Protein AF-A0A7C5WIB7-F1 (afdb_monomer_lite)

Sequence (141 aa):
MFGLSGILGTIINLLTVVLGFGLIVFFHELGHFLAARWAGIRVLTFAVGFGPPIWSWRKGVGLRRGSSVKDYERLVREGRGEETSPTEYRLSALPFGGYVQMLGQDDLDPGAVSAAPDSFQNAPIWKRMVVISAGVVMNIL

Secondary structure (DSSP, 8-state):
---HHHHHHHHHHHHHHHHHHHHHHHHHHHHHHHHHHHHTPPEEEEEEEEEEEEEEEETTTEEEES-SHHHHHHHHHTT-STTS-SPEEEEEEEEEEEEEEETTB-SS-TT----STTSTTTS-HHHHHHHHHHHHHHHH-

Radius of gyration: 18.08 Å; chains: 1; bounding box: 43×32×58 Å

pLDDT: mean 92.39, std 6.71, range [53.69, 97.88]

Structure (mmCIF, N/CA/C/O backbone):
data_AF-A0A7C5WIB7-F1
#
_entry.id   AF-A0A7C5WIB7-F1
#
loop_
_atom_site.group_PDB
_atom_site.id
_atom_site.type_symbol
_atom_site.label_atom_id
_atom_site.label_alt_id
_atom_site.label_comp_id
_atom_site.label_asym_id
_atom_site.label_entity_id
_atom_site.label_seq_id
_atom_site.pdbx_PDB_ins_code
_atom_site.Cartn_x
_atom_site.Cartn_y
_atom_site.Cartn_z
_atom_site.occupancy
_atom_site.B_iso_or_equiv
_atom_site.auth_seq_id
_atom_site.auth_comp_id
_atom_site.auth_asym_id
_atom_site.auth_atom_id
_atom_site.pdbx_PDB_model_num
ATOM 1 N N . MET A 1 1 ? 25.474 -2.582 -35.577 1.00 53.69 1 MET A N 1
ATOM 2 C CA . MET A 1 1 ? 26.076 -1.340 -35.044 1.00 53.69 1 MET A CA 1
ATOM 3 C C . MET A 1 1 ? 25.013 -0.660 -34.188 1.00 53.69 1 MET A C 1
ATOM 5 O O . MET A 1 1 ? 24.024 -0.201 -34.742 1.00 53.69 1 MET A O 1
ATOM 9 N N . PHE A 1 2 ? 25.122 -0.707 -32.856 1.00 68.81 2 PHE A N 1
ATOM 10 C CA . PHE A 1 2 ? 24.148 -0.056 -31.968 1.00 68.81 2 PHE A CA 1
ATOM 11 C C . PHE A 1 2 ? 24.350 1.464 -32.037 1.00 68.81 2 PHE A C 1
ATOM 13 O O . PHE A 1 2 ? 25.265 1.997 -31.419 1.00 68.81 2 PHE A O 1
ATOM 20 N N . GLY A 1 3 ? 23.549 2.152 -32.853 1.00 87.44 3 GLY A N 1
ATOM 21 C CA . GLY A 1 3 ? 23.532 3.615 -32.899 1.00 87.44 3 GLY A CA 1
ATOM 22 C C . GLY A 1 3 ? 22.842 4.213 -31.670 1.00 87.44 3 GLY A C 1
ATOM 23 O O . GLY A 1 3 ? 22.049 3.540 -31.008 1.00 87.44 3 GLY A O 1
ATOM 24 N N . LEU A 1 4 ? 23.097 5.497 -31.395 1.00 85.00 4 LEU A N 1
ATOM 25 C CA . LEU A 1 4 ? 22.479 6.239 -30.284 1.00 85.00 4 LEU A CA 1
ATOM 26 C C . LEU A 1 4 ? 20.938 6.172 -30.327 1.00 85.00 4 LEU A C 1
ATOM 28 O O . LEU A 1 4 ? 20.286 6.043 -29.295 1.00 85.00 4 LEU A O 1
ATOM 32 N N . SER A 1 5 ? 20.363 6.178 -31.534 1.00 89.25 5 SER A N 1
ATOM 33 C CA . SER A 1 5 ? 18.926 6.004 -31.777 1.00 89.25 5 SER A CA 1
ATOM 34 C C . SER A 1 5 ? 18.406 4.623 -31.365 1.00 89.25 5 SER A C 1
ATOM 36 O O . SER A 1 5 ? 17.318 4.525 -30.805 1.00 89.25 5 SER A O 1
ATOM 38 N N . GLY A 1 6 ? 19.186 3.560 -31.582 1.00 90.81 6 GLY A N 1
ATOM 39 C CA . GLY A 1 6 ? 18.836 2.202 -31.158 1.00 90.81 6 GLY A CA 1
ATOM 40 C C . GLY A 1 6 ? 18.872 2.034 -29.638 1.00 90.81 6 GLY A C 1
ATOM 41 O O . GLY A 1 6 ? 17.983 1.407 -29.061 1.00 90.81 6 GLY A O 1
ATOM 42 N N . ILE A 1 7 ? 19.861 2.644 -28.975 1.00 92.25 7 ILE A N 1
ATOM 43 C CA . ILE A 1 7 ? 19.952 2.668 -27.506 1.00 92.25 7 ILE A CA 1
ATOM 44 C C . ILE A 1 7 ? 18.765 3.435 -26.917 1.00 92.25 7 ILE A C 1
ATOM 46 O O . ILE A 1 7 ? 18.084 2.919 -26.033 1.00 92.25 7 ILE A O 1
ATOM 50 N N . LEU A 1 8 ? 18.466 4.626 -27.446 1.00 93.44 8 LEU A N 1
ATOM 51 C CA . LEU A 1 8 ? 17.331 5.430 -26.995 1.00 93.44 8 LEU A CA 1
ATOM 52 C C . LEU A 1 8 ? 15.997 4.693 -27.181 1.00 93.44 8 LEU A C 1
ATOM 54 O O . LEU A 1 8 ? 15.194 4.652 -26.254 1.00 93.44 8 LEU A O 1
ATOM 58 N N . GLY A 1 9 ? 15.787 4.054 -28.336 1.00 94.25 9 GLY A N 1
ATOM 59 C CA . GLY A 1 9 ? 14.592 3.244 -28.587 1.00 94.25 9 GLY A CA 1
ATOM 60 C C . GLY A 1 9 ? 14.449 2.081 -27.601 1.00 94.25 9 GLY A C 1
ATOM 61 O O . GLY A 1 9 ? 13.360 1.826 -27.096 1.00 94.25 9 GLY A O 1
ATOM 62 N N . THR A 1 10 ? 15.558 1.423 -27.253 1.00 93.88 10 THR A N 1
ATOM 63 C CA . THR A 1 10 ? 15.562 0.331 -26.266 1.00 93.88 10 THR A CA 1
ATOM 64 C C . THR A 1 10 ? 15.206 0.839 -24.868 1.00 93.88 10 THR A C 1
ATOM 66 O O . THR A 1 10 ? 14.386 0.228 -24.190 1.00 93.88 10 THR A O 1
ATOM 69 N N . ILE A 1 11 ? 15.770 1.978 -24.450 1.00 94.81 11 ILE A N 1
ATOM 70 C CA . ILE A 1 11 ? 15.457 2.605 -23.157 1.00 94.81 11 ILE A CA 1
ATOM 71 C C . ILE A 1 11 ? 13.979 2.989 -23.090 1.00 94.81 11 ILE A C 1
ATOM 73 O O . ILE A 1 11 ? 13.322 2.678 -22.101 1.00 94.81 11 ILE A O 1
ATOM 77 N N . ILE A 1 12 ? 13.440 3.619 -24.137 1.00 94.94 12 ILE A N 1
ATOM 78 C CA . ILE A 1 12 ? 12.020 3.988 -24.189 1.00 94.94 12 ILE A CA 1
ATOM 79 C C . ILE A 1 12 ? 11.144 2.739 -24.084 1.00 94.94 12 ILE A C 1
ATOM 81 O O . ILE A 1 12 ? 10.251 2.713 -23.247 1.00 94.94 12 ILE A O 1
ATOM 85 N N . ASN A 1 13 ? 11.440 1.679 -24.842 1.00 94.81 13 ASN A N 1
ATOM 86 C CA . ASN A 1 13 ? 10.682 0.429 -24.767 1.00 94.81 13 ASN A CA 1
ATOM 87 C C . ASN A 1 13 ? 10.716 -0.182 -23.359 1.00 94.81 13 ASN A C 1
ATOM 89 O O . ASN A 1 13 ? 9.678 -0.596 -22.849 1.00 94.81 13 ASN A O 1
ATOM 93 N N . LEU A 1 14 ? 11.883 -0.201 -22.706 1.00 94.38 14 LEU A N 1
ATOM 94 C CA . LEU A 1 14 ? 12.008 -0.676 -21.326 1.00 94.38 14 LEU A CA 1
ATOM 95 C C . LEU A 1 14 ? 11.170 0.169 -20.361 1.00 94.38 14 LEU A C 1
ATOM 97 O O . LEU A 1 14 ? 10.445 -0.386 -19.539 1.00 94.38 14 LEU A O 1
ATOM 101 N N . LEU A 1 15 ? 11.220 1.498 -20.481 1.00 93.19 15 LEU A N 1
ATOM 102 C CA . LEU A 1 15 ? 10.408 2.401 -19.664 1.00 93.19 15 LEU A CA 1
ATOM 103 C C . LEU A 1 15 ? 8.910 2.188 -19.902 1.00 93.19 15 LEU A C 1
ATOM 105 O O . LEU A 1 15 ? 8.147 2.148 -18.941 1.00 93.19 15 LEU A O 1
ATOM 109 N N . THR A 1 16 ? 8.487 2.001 -21.153 1.00 93.94 16 THR A N 1
ATOM 110 C CA . THR A 1 16 ? 7.095 1.704 -21.505 1.00 93.94 16 THR A CA 1
ATOM 111 C C . THR A 1 16 ? 6.635 0.379 -20.905 1.00 93.94 16 THR A C 1
ATOM 113 O O . THR A 1 16 ? 5.538 0.322 -20.356 1.00 93.94 16 THR A O 1
ATOM 116 N N . VAL A 1 17 ? 7.462 -0.670 -20.949 1.00 93.88 17 VAL A N 1
ATOM 117 C CA . VAL A 1 17 ? 7.146 -1.966 -20.324 1.00 93.88 17 VAL A CA 1
ATOM 118 C C . VAL A 1 17 ? 7.017 -1.823 -18.808 1.00 93.88 17 VAL A C 1
ATOM 120 O O . VAL A 1 17 ? 6.040 -2.301 -18.236 1.00 93.88 17 VAL A O 1
ATOM 123 N N . VAL A 1 18 ? 7.956 -1.129 -18.157 1.00 93.19 18 VAL A N 1
ATOM 124 C CA . VAL A 1 18 ? 7.913 -0.888 -16.705 1.00 93.19 18 VAL A CA 1
ATOM 125 C C . VAL A 1 18 ? 6.674 -0.084 -16.318 1.00 93.19 18 VAL A C 1
ATOM 127 O O . VAL A 1 18 ? 6.004 -0.435 -15.351 1.00 93.19 18 VAL A O 1
ATOM 130 N N . LEU A 1 19 ? 6.339 0.960 -17.078 1.00 92.25 19 LEU A N 1
ATOM 131 C CA . LEU A 1 19 ? 5.156 1.781 -16.835 1.00 92.25 19 LEU A CA 1
ATOM 132 C C . LEU A 1 19 ? 3.861 0.985 -17.050 1.00 92.25 19 LEU A C 1
ATOM 134 O O . LEU A 1 19 ? 2.963 1.053 -16.217 1.00 92.25 19 LEU A O 1
ATOM 138 N N . GLY A 1 20 ? 3.774 0.215 -18.138 1.00 93.88 20 GLY A N 1
ATOM 139 C CA . GLY A 1 20 ? 2.607 -0.608 -18.455 1.00 93.88 20 GLY A CA 1
ATOM 140 C C . GLY A 1 20 ? 2.363 -1.691 -17.406 1.00 93.88 20 GLY A C 1
ATOM 141 O O . GLY A 1 20 ? 1.260 -1.800 -16.877 1.00 93.88 20 GLY A O 1
ATOM 142 N N . PHE A 1 21 ? 3.405 -2.441 -17.037 1.00 93.56 21 PHE A N 1
ATOM 143 C CA . PHE A 1 21 ? 3.313 -3.439 -15.972 1.00 93.56 21 PHE A CA 1
ATOM 144 C C . PHE A 1 21 ? 3.016 -2.797 -14.611 1.00 93.56 21 PHE A C 1
ATOM 146 O O . PHE A 1 21 ? 2.164 -3.286 -13.875 1.00 93.56 21 PHE A O 1
ATOM 153 N N . GLY A 1 22 ? 3.660 -1.669 -14.295 1.00 92.88 22 GLY A N 1
ATOM 154 C CA . GLY A 1 22 ? 3.402 -0.914 -13.070 1.00 92.88 22 GLY A CA 1
ATOM 155 C C . GLY A 1 22 ? 1.948 -0.455 -12.956 1.00 92.88 22 GLY A C 1
ATOM 156 O O . GLY A 1 22 ? 1.365 -0.549 -11.880 1.00 92.88 22 GLY A O 1
ATOM 157 N N . LEU A 1 23 ? 1.331 -0.030 -14.064 1.00 93.44 23 LEU A N 1
ATOM 158 C CA . LEU A 1 23 ? -0.078 0.359 -14.090 1.00 93.44 23 LEU A CA 1
ATOM 159 C C . LEU A 1 23 ? -1.012 -0.842 -13.874 1.00 93.44 23 LEU A C 1
ATOM 161 O O . LEU A 1 23 ? -1.962 -0.736 -13.103 1.00 93.44 23 LEU A O 1
ATOM 165 N N . ILE A 1 24 ? -0.720 -1.988 -14.498 1.00 94.94 24 ILE A N 1
ATOM 166 C CA . ILE A 1 24 ? -1.485 -3.231 -14.297 1.00 94.94 24 ILE A CA 1
ATOM 167 C C . ILE A 1 24 ? -1.427 -3.665 -12.829 1.00 94.94 24 ILE A C 1
ATOM 169 O O . ILE A 1 24 ? -2.458 -3.961 -12.230 1.00 94.94 24 ILE A O 1
ATOM 173 N N . VAL A 1 25 ? -0.238 -3.676 -12.220 1.00 95.06 25 VAL A N 1
ATOM 174 C CA . VAL A 1 25 ? -0.107 -4.034 -10.800 1.00 95.06 25 VAL A CA 1
ATOM 175 C C . VAL A 1 25 ? -0.780 -2.991 -9.909 1.00 95.06 25 VAL A C 1
ATOM 177 O O . VAL A 1 25 ? -1.450 -3.357 -8.954 1.00 95.06 25 VAL A O 1
ATOM 180 N N . PHE A 1 26 ? -0.692 -1.700 -10.233 1.00 95.25 26 PHE A N 1
ATOM 181 C CA . PHE A 1 26 ? -1.402 -0.666 -9.480 1.00 95.25 26 PHE A CA 1
ATOM 182 C C . PHE A 1 26 ? -2.913 -0.935 -9.412 1.00 95.25 26 PHE A C 1
ATOM 184 O O . PHE A 1 26 ? -3.493 -0.872 -8.327 1.00 95.25 26 PHE A O 1
ATOM 191 N N . PHE A 1 27 ? -3.547 -1.262 -10.542 1.00 96.19 27 PHE A N 1
ATOM 192 C CA . PHE A 1 27 ? -4.972 -1.600 -10.556 1.00 96.19 27 PHE A CA 1
ATOM 193 C C . PHE A 1 27 ? -5.265 -2.923 -9.836 1.00 96.19 27 PHE A C 1
ATOM 195 O O . PHE A 1 27 ? -6.253 -3.000 -9.106 1.00 96.19 27 PHE A O 1
ATOM 202 N N . HIS A 1 28 ? -4.377 -3.912 -9.933 1.00 96.88 28 HIS A N 1
ATOM 203 C CA . HIS A 1 28 ? -4.465 -5.151 -9.157 1.00 96.88 28 HIS A CA 1
ATOM 204 C C . HIS A 1 28 ? -4.537 -4.879 -7.646 1.00 96.88 28 HIS A C 1
ATOM 206 O O . HIS A 1 28 ? -5.485 -5.278 -6.966 1.00 96.88 28 HIS A O 1
ATOM 212 N N . GLU A 1 29 ? -3.569 -4.124 -7.124 1.00 97.00 29 GLU A N 1
ATOM 213 C CA . GLU A 1 29 ? -3.511 -3.763 -5.707 1.00 97.00 29 GLU A CA 1
ATOM 214 C C . GLU A 1 29 ? -4.705 -2.892 -5.307 1.00 97.00 29 GLU A C 1
ATOM 216 O O . GLU A 1 29 ? -5.285 -3.060 -4.231 1.00 97.00 29 GLU A O 1
ATOM 221 N N . LEU A 1 30 ? -5.137 -1.984 -6.188 1.00 97.00 30 LEU A N 1
ATOM 222 C CA . LEU A 1 30 ? -6.332 -1.176 -5.960 1.00 97.00 30 LEU A CA 1
ATOM 223 C C . LEU A 1 30 ? -7.584 -2.053 -5.801 1.00 97.00 30 LEU A C 1
ATOM 225 O O . LEU A 1 30 ? -8.413 -1.770 -4.936 1.00 97.00 30 LEU A O 1
ATOM 229 N N . GLY A 1 31 ? -7.706 -3.138 -6.569 1.00 97.62 31 GLY A N 1
ATOM 230 C CA . GLY A 1 31 ? -8.785 -4.116 -6.428 1.00 97.62 31 GLY A CA 1
ATOM 231 C C . GLY A 1 31 ? -8.837 -4.725 -5.028 1.00 97.62 31 GLY A C 1
ATOM 232 O O . GLY A 1 31 ? -9.871 -4.648 -4.356 1.00 97.62 31 GLY A O 1
ATOM 233 N N . HIS A 1 32 ? -7.711 -5.257 -4.545 1.00 97.38 32 HIS A N 1
ATOM 234 C CA . HIS A 1 32 ? -7.601 -5.782 -3.181 1.00 97.38 32 HIS A CA 1
ATOM 235 C C . HIS A 1 32 ? -7.931 -4.727 -2.123 1.00 97.38 32 HIS A C 1
ATOM 237 O O . HIS A 1 32 ? -8.695 -4.991 -1.192 1.00 97.38 32 HIS A O 1
ATOM 243 N N . PHE A 1 33 ? -7.393 -3.517 -2.284 1.00 97.75 33 PHE A N 1
ATOM 244 C CA . PHE A 1 33 ? -7.601 -2.407 -1.362 1.00 97.75 33 PHE A CA 1
ATOM 245 C C . PHE A 1 33 ? -9.075 -2.027 -1.224 1.00 97.75 33 PHE A C 1
ATOM 247 O O . PHE A 1 33 ? -9.602 -1.949 -0.109 1.00 97.75 33 PHE A O 1
ATOM 254 N N . LEU A 1 34 ? -9.748 -1.801 -2.353 1.00 97.88 34 LEU A N 1
ATOM 255 C CA . LEU A 1 34 ? -11.151 -1.404 -2.380 1.00 97.88 34 LEU A CA 1
ATOM 256 C C . LEU A 1 34 ? -12.046 -2.512 -1.820 1.00 97.88 34 LEU A C 1
ATOM 258 O O . LEU A 1 34 ? -12.925 -2.232 -1.003 1.00 97.88 34 LEU A O 1
ATOM 262 N N . ALA A 1 35 ? -11.785 -3.768 -2.188 1.00 97.81 35 ALA A N 1
ATOM 263 C CA . ALA A 1 35 ? -12.529 -4.905 -1.664 1.00 97.81 35 ALA A CA 1
ATOM 264 C C . ALA A 1 35 ? -12.334 -5.074 -0.150 1.00 97.81 35 ALA A C 1
ATOM 266 O O . ALA A 1 35 ? -13.310 -5.301 0.565 1.00 97.81 35 ALA A O 1
ATOM 267 N N . ALA A 1 36 ? -11.111 -4.918 0.368 1.00 97.50 36 ALA A N 1
ATOM 268 C CA . ALA A 1 36 ? -10.833 -5.004 1.804 1.00 97.50 36 ALA A CA 1
ATOM 269 C C . ALA A 1 36 ? -11.558 -3.891 2.578 1.00 97.50 36 ALA A C 1
ATOM 271 O O . ALA A 1 36 ? -12.234 -4.149 3.579 1.00 97.50 36 ALA A O 1
ATOM 272 N N . ARG A 1 37 ? -11.501 -2.660 2.055 1.00 96.38 37 ARG A N 1
ATOM 273 C CA . ARG A 1 37 ? -12.215 -1.491 2.590 1.00 96.38 37 ARG A CA 1
ATOM 274 C C . ARG A 1 37 ? -13.727 -1.692 2.618 1.00 96.38 37 ARG A C 1
ATOM 276 O O . ARG A 1 37 ? -14.356 -1.303 3.600 1.00 96.38 37 ARG A O 1
ATOM 283 N N . TRP A 1 38 ? -14.292 -2.300 1.578 1.00 97.75 38 TRP A N 1
ATOM 284 C CA . TRP A 1 38 ? -15.707 -2.665 1.511 1.00 97.75 38 TRP A CA 1
ATOM 285 C C . TRP A 1 38 ? -16.068 -3.806 2.473 1.00 97.75 38 TRP A C 1
ATOM 287 O O . TRP A 1 38 ? -17.119 -3.778 3.114 1.00 97.75 38 TRP A O 1
ATOM 297 N N . ALA A 1 39 ? -15.182 -4.789 2.630 1.00 97.00 39 ALA A N 1
ATOM 298 C CA . ALA A 1 39 ? -15.385 -5.923 3.524 1.00 97.00 39 ALA A CA 1
ATOM 299 C C . ALA A 1 39 ? -15.364 -5.536 5.014 1.00 97.00 39 ALA A C 1
ATOM 301 O O . ALA A 1 39 ? -15.858 -6.317 5.835 1.00 97.00 39 ALA A O 1
ATOM 302 N N . GLY A 1 40 ? -14.855 -4.343 5.345 1.00 95.75 40 GLY A N 1
ATOM 303 C CA . GLY A 1 40 ? -14.632 -3.873 6.713 1.00 95.75 40 GLY A CA 1
ATOM 304 C C . GLY A 1 40 ? -13.295 -4.336 7.293 1.00 95.75 40 GLY A C 1
ATOM 305 O O . GLY A 1 40 ? -13.125 -4.325 8.506 1.00 95.75 40 GLY A O 1
ATOM 306 N N . ILE A 1 41 ? -12.362 -4.762 6.440 1.00 96.62 41 ILE A N 1
ATOM 307 C CA . ILE A 1 41 ? -11.040 -5.240 6.841 1.00 96.62 41 ILE A CA 1
ATOM 308 C C . ILE A 1 41 ? -10.099 -4.042 6.931 1.00 96.62 41 ILE A C 1
ATOM 310 O O . ILE A 1 41 ? -10.036 -3.200 6.028 1.00 96.62 41 ILE A O 1
ATOM 314 N N . ARG A 1 42 ? -9.350 -3.955 8.030 1.00 95.31 42 ARG A N 1
ATOM 315 C CA . ARG A 1 42 ? -8.401 -2.867 8.246 1.00 95.31 42 ARG A CA 1
ATOM 316 C C . ARG A 1 42 ? -7.195 -3.028 7.328 1.00 95.31 42 ARG A C 1
ATOM 318 O O . ARG A 1 42 ? -6.446 -3.994 7.434 1.00 95.31 42 ARG A O 1
ATOM 325 N N . VAL A 1 43 ? -6.970 -2.030 6.480 1.00 96.19 43 VAL A N 1
ATOM 326 C CA . VAL A 1 43 ? -5.761 -1.926 5.656 1.00 96.19 43 VAL A CA 1
ATOM 327 C C . VAL A 1 43 ? -4.736 -1.050 6.369 1.00 96.19 43 VAL A C 1
ATOM 329 O O . VAL A 1 43 ? -5.031 0.103 6.697 1.00 96.19 43 VAL A O 1
ATOM 332 N N . LEU A 1 44 ? -3.536 -1.585 6.583 1.00 94.94 44 LEU A N 1
ATOM 333 C CA . LEU A 1 44 ? -2.415 -0.905 7.233 1.00 94.94 44 LEU A CA 1
ATOM 334 C C . LEU A 1 44 ? -1.592 -0.092 6.231 1.00 94.94 44 LEU A C 1
ATOM 336 O O . LEU A 1 44 ? -1.230 1.055 6.512 1.00 94.94 44 LEU A O 1
ATOM 340 N N . THR A 1 45 ? -1.364 -0.651 5.042 1.00 95.75 45 THR A N 1
ATOM 341 C CA . THR A 1 45 ? -0.548 -0.027 3.997 1.00 95.75 45 THR A CA 1
ATOM 342 C C . THR A 1 45 ? -1.130 -0.303 2.618 1.00 95.75 45 THR A C 1
ATOM 344 O O . THR A 1 45 ? -1.484 -1.434 2.303 1.00 95.75 45 THR A O 1
ATOM 347 N N . PHE A 1 46 ? -1.202 0.740 1.799 1.00 97.25 46 PHE A N 1
ATOM 348 C CA . PHE A 1 46 ? -1.399 0.665 0.358 1.00 97.25 46 PHE A CA 1
ATOM 349 C C . PHE A 1 46 ? -0.142 1.231 -0.303 1.00 97.25 46 PHE A C 1
ATOM 351 O O . PHE A 1 46 ? 0.105 2.439 -0.224 1.00 97.25 46 PHE A O 1
ATOM 358 N N . ALA A 1 47 ? 0.686 0.368 -0.884 1.00 96.88 47 ALA A N 1
ATOM 359 C CA . ALA A 1 47 ? 1.971 0.753 -1.446 1.00 96.88 47 ALA A CA 1
ATOM 360 C C . ALA A 1 47 ? 1.967 0.655 -2.971 1.00 96.88 47 ALA A C 1
ATOM 362 O O . ALA A 1 47 ? 1.638 -0.385 -3.535 1.00 96.88 47 ALA A O 1
ATOM 363 N N . VAL A 1 48 ? 2.414 1.727 -3.622 1.00 96.31 48 VAL A N 1
ATOM 364 C CA . VAL A 1 48 ? 2.798 1.724 -5.033 1.00 96.31 48 VAL A CA 1
ATOM 365 C C . VAL A 1 48 ? 4.313 1.579 -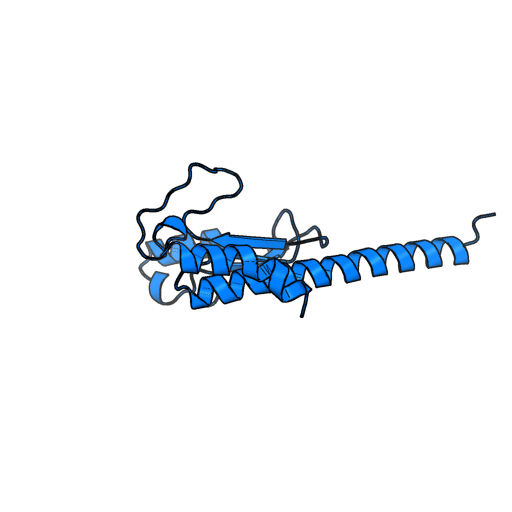5.100 1.00 96.31 48 VAL A C 1
ATOM 367 O O . VAL A 1 48 ? 5.058 2.387 -4.539 1.00 96.31 48 VAL A O 1
ATOM 370 N N . GLY A 1 49 ? 4.765 0.530 -5.770 1.00 94.50 49 GLY A N 1
ATOM 371 C CA . GLY A 1 49 ? 6.154 0.104 -5.819 1.00 94.50 49 GLY A CA 1
ATOM 372 C C . GLY A 1 49 ? 6.598 -0.747 -4.624 1.00 94.50 49 GLY A C 1
ATOM 373 O O . GLY A 1 49 ? 5.905 -0.872 -3.613 1.00 94.50 49 GLY A O 1
ATOM 374 N N . PHE A 1 50 ? 7.821 -1.271 -4.711 1.00 91.81 50 PHE A N 1
ATOM 375 C CA . PHE A 1 50 ? 8.461 -2.100 -3.685 1.00 91.81 50 PHE A CA 1
ATOM 376 C C . PHE A 1 50 ? 9.665 -1.430 -3.013 1.00 91.81 50 PHE A C 1
ATOM 378 O O . PHE A 1 50 ? 10.233 -0.447 -3.498 1.00 91.81 50 PHE A O 1
ATOM 385 N N . GLY A 1 51 ? 10.083 -2.014 -1.889 1.00 91.75 51 GLY A N 1
ATOM 386 C CA . GLY A 1 51 ? 11.270 -1.602 -1.149 1.00 91.75 51 GLY A CA 1
ATOM 387 C C . GLY A 1 51 ? 11.009 -0.455 -0.166 1.00 91.75 51 GLY A C 1
ATOM 388 O O . GLY A 1 51 ? 9.884 -0.289 0.317 1.00 91.75 51 GLY A O 1
ATOM 389 N N . PRO A 1 52 ? 12.049 0.319 0.193 1.00 93.75 52 PRO A N 1
ATOM 390 C CA . PRO A 1 52 ? 11.918 1.363 1.196 1.00 93.75 52 PRO A CA 1
ATOM 391 C C . PRO A 1 52 ? 10.977 2.484 0.717 1.00 93.75 52 PRO A C 1
ATOM 393 O O . PRO A 1 52 ? 11.025 2.868 -0.458 1.00 93.75 52 PRO A O 1
ATOM 396 N N . PRO A 1 53 ? 10.141 3.042 1.612 1.00 95.19 53 PRO A N 1
ATOM 397 C CA . PRO A 1 53 ? 9.296 4.183 1.288 1.00 95.19 53 PRO A CA 1
ATOM 398 C C . PRO A 1 53 ? 10.137 5.408 0.940 1.00 95.19 53 PRO A C 1
ATOM 400 O O . PRO A 1 53 ? 11.008 5.806 1.714 1.00 95.19 53 PRO A O 1
ATOM 403 N N . ILE A 1 54 ? 9.819 6.056 -0.177 1.00 96.94 54 ILE A N 1
ATOM 404 C CA . ILE A 1 54 ? 10.325 7.395 -0.495 1.00 96.94 54 ILE A CA 1
ATOM 405 C C . ILE A 1 54 ? 9.411 8.432 0.150 1.00 96.94 54 ILE A C 1
ATOM 407 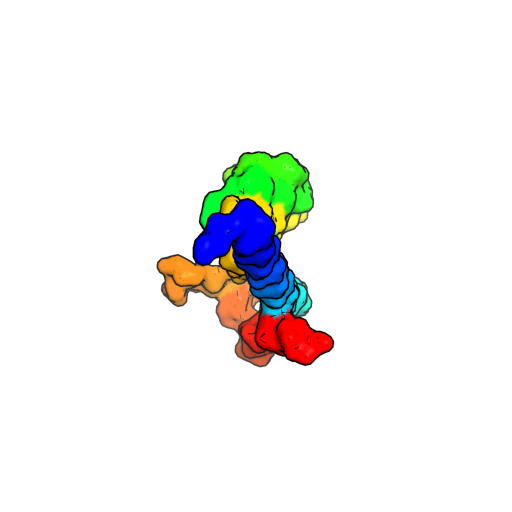O O . ILE A 1 54 ? 9.873 9.304 0.892 1.00 96.94 54 ILE A O 1
ATOM 411 N N . TRP A 1 55 ? 8.109 8.301 -0.095 1.00 97.31 55 TRP A N 1
ATOM 412 C CA . TRP A 1 55 ? 7.079 9.165 0.462 1.00 97.31 55 TRP A CA 1
ATOM 413 C C . TRP A 1 55 ? 5.917 8.343 0.991 1.00 97.31 55 TRP A C 1
ATOM 415 O O . TRP A 1 55 ? 5.592 7.278 0.467 1.00 97.31 55 TRP A O 1
ATOM 425 N N . SER A 1 56 ? 5.271 8.862 2.024 1.00 97.38 56 SER A N 1
ATOM 426 C CA . SER A 1 56 ? 4.017 8.329 2.526 1.00 97.38 56 SER A CA 1
ATOM 427 C C . SER A 1 56 ? 3.060 9.450 2.879 1.00 97.38 56 SER A C 1
ATOM 429 O O . SER A 1 56 ? 3.463 10.539 3.286 1.00 97.38 56 SER A O 1
ATOM 431 N N . TRP A 1 57 ? 1.776 9.180 2.726 1.00 97.44 57 TRP A N 1
ATOM 432 C CA . TRP A 1 57 ? 0.710 10.041 3.187 1.00 97.44 57 TRP A CA 1
ATOM 433 C C . TRP A 1 57 ? -0.251 9.239 4.052 1.00 97.44 57 TRP A C 1
ATOM 435 O O . TRP A 1 57 ? -0.646 8.120 3.719 1.00 97.44 57 TRP A O 1
ATOM 445 N N . ARG A 1 58 ? -0.651 9.830 5.174 1.00 97.44 58 ARG A N 1
ATOM 446 C CA . ARG A 1 58 ? -1.638 9.255 6.084 1.00 97.44 58 ARG A CA 1
ATOM 447 C C . ARG A 1 58 ? -2.552 10.361 6.580 1.00 97.44 58 ARG A C 1
ATOM 449 O O . ARG A 1 58 ? -2.086 11.368 7.118 1.00 97.44 58 ARG A O 1
ATOM 456 N N . LYS A 1 59 ? -3.864 10.173 6.429 1.00 95.38 59 LYS A N 1
ATOM 457 C CA . LYS A 1 59 ? -4.860 11.110 6.966 1.00 95.38 59 LYS A CA 1
ATOM 458 C C . LYS A 1 59 ? -4.676 11.227 8.486 1.00 95.38 59 LYS A C 1
ATOM 460 O O . LYS A 1 59 ? -4.718 10.208 9.166 1.00 95.38 59 LYS A O 1
ATOM 465 N N . GLY A 1 60 ? -4.454 12.445 8.982 1.00 92.75 60 GLY A N 1
ATOM 466 C CA . GLY A 1 60 ? -4.126 12.751 10.386 1.00 92.75 60 GLY A CA 1
ATOM 467 C C . GLY A 1 60 ? -2.642 13.070 10.631 1.00 92.75 60 GLY A C 1
ATOM 468 O O . GLY A 1 60 ? -2.333 13.896 11.481 1.00 92.75 60 GLY A O 1
ATOM 469 N N . VAL A 1 61 ? -1.723 12.512 9.831 1.00 94.56 61 VAL A N 1
ATOM 470 C CA . VAL A 1 61 ? -0.269 12.783 9.923 1.00 94.56 61 VAL A CA 1
ATOM 471 C C . VAL A 1 61 ? 0.213 13.750 8.835 1.00 94.56 61 VAL A C 1
ATOM 473 O O . VAL A 1 61 ? 1.107 14.565 9.081 1.00 94.56 61 VAL A O 1
ATOM 476 N N . GLY A 1 62 ? -0.366 13.654 7.633 1.00 95.31 62 GLY A N 1
ATOM 477 C CA . GLY A 1 62 ? 0.059 14.389 6.442 1.00 95.31 62 GLY A CA 1
ATOM 478 C C . GLY A 1 62 ? 1.093 13.634 5.602 1.00 95.31 62 GLY A C 1
ATOM 479 O O . GLY A 1 62 ? 1.195 12.409 5.679 1.00 95.31 62 GLY A O 1
ATOM 480 N N . LEU A 1 63 ? 1.827 14.375 4.766 1.00 96.88 63 LEU A N 1
ATOM 481 C CA . LEU A 1 63 ? 2.899 13.847 3.917 1.00 96.88 63 LEU A CA 1
ATOM 482 C C . LEU A 1 63 ? 4.196 13.697 4.726 1.00 96.88 63 LEU A C 1
ATOM 484 O O . LEU A 1 63 ? 4.601 14.619 5.436 1.00 96.88 63 LEU A O 1
ATOM 488 N N . ARG A 1 64 ? 4.873 12.558 4.587 1.00 96.56 64 ARG A N 1
ATOM 489 C CA . ARG A 1 64 ? 6.171 12.265 5.202 1.00 96.56 64 ARG A CA 1
ATOM 490 C C . ARG A 1 64 ? 7.145 11.739 4.159 1.00 96.56 64 ARG A C 1
ATOM 492 O O . ARG A 1 64 ? 6.766 11.053 3.212 1.00 96.56 64 ARG A O 1
ATOM 499 N N . ARG A 1 65 ? 8.426 12.057 4.346 1.00 96.56 65 ARG A N 1
ATOM 500 C CA . ARG A 1 65 ? 9.520 11.384 3.643 1.00 96.56 65 ARG A CA 1
ATOM 501 C C . ARG A 1 65 ? 9.838 10.101 4.402 1.00 96.56 65 ARG A C 1
ATOM 503 O O . ARG A 1 65 ? 10.096 10.156 5.600 1.00 96.56 65 ARG A O 1
ATOM 510 N N . GLY A 1 66 ? 9.799 8.964 3.720 1.00 95.50 66 GLY A N 1
ATOM 511 C CA . GLY A 1 66 ? 9.845 7.655 4.362 1.00 95.50 66 GLY A CA 1
ATOM 512 C C . GLY A 1 66 ? 8.484 7.198 4.892 1.00 95.50 66 GLY A C 1
ATOM 513 O O . GLY A 1 66 ? 7.440 7.580 4.367 1.00 95.50 66 GLY A O 1
ATOM 514 N N . SER A 1 67 ? 8.510 6.338 5.909 1.00 95.12 67 SER A N 1
ATOM 515 C CA . SER A 1 67 ? 7.321 5.753 6.542 1.00 95.12 67 SER A CA 1
ATOM 516 C C . SER A 1 67 ? 6.726 6.680 7.607 1.00 95.12 67 SER A C 1
ATOM 518 O O . SER A 1 67 ? 7.446 7.160 8.478 1.00 95.12 67 SER A O 1
ATOM 520 N N . SER A 1 68 ? 5.407 6.844 7.584 1.00 95.31 68 SER A N 1
ATOM 521 C CA . SER A 1 68 ? 4.579 7.490 8.609 1.00 95.31 68 SER A CA 1
ATOM 522 C C . SER A 1 68 ? 4.208 6.559 9.772 1.00 95.31 68 SER A C 1
ATOM 524 O O . SER A 1 68 ? 3.521 6.984 10.699 1.00 95.31 68 SER A O 1
ATOM 526 N N . VAL A 1 69 ? 4.625 5.285 9.749 1.00 93.69 69 VAL A N 1
ATOM 527 C CA . VAL A 1 69 ? 4.242 4.285 10.768 1.00 93.69 69 VAL A CA 1
ATOM 528 C C . VAL A 1 69 ? 4.657 4.715 12.176 1.00 93.69 69 VAL A C 1
ATOM 530 O O . VAL A 1 69 ? 3.842 4.649 13.089 1.00 93.69 69 VAL A O 1
ATOM 533 N N . LYS A 1 70 ? 5.875 5.244 12.352 1.00 94.25 70 LYS A N 1
ATOM 534 C CA . LYS A 1 70 ? 6.345 5.721 13.666 1.00 94.25 70 LYS A CA 1
ATOM 535 C C . LYS A 1 70 ? 5.515 6.896 14.192 1.00 94.25 70 LYS A C 1
ATOM 537 O O . LYS A 1 70 ? 5.225 6.958 15.384 1.00 94.25 70 LYS A O 1
ATOM 542 N N . ASP A 1 71 ? 5.117 7.809 13.305 1.00 93.94 71 ASP A N 1
ATOM 543 C CA . ASP A 1 71 ? 4.249 8.936 13.661 1.00 93.94 71 ASP A CA 1
ATOM 544 C C . ASP A 1 71 ? 2.861 8.436 14.082 1.00 93.94 71 ASP A C 1
ATOM 546 O O . ASP A 1 71 ? 2.307 8.894 15.079 1.00 93.94 71 ASP A O 1
ATOM 550 N N . TYR A 1 72 ? 2.317 7.455 13.354 1.00 94.31 72 TYR A N 1
ATOM 551 C CA . TYR A 1 72 ? 1.040 6.824 13.679 1.00 94.31 72 TYR A CA 1
ATOM 552 C C . TYR A 1 72 ? 1.077 6.105 15.031 1.00 94.31 72 TYR A C 1
ATOM 554 O O . TYR A 1 72 ? 0.215 6.346 15.870 1.00 94.31 72 TYR A O 1
ATOM 562 N N . GLU A 1 73 ? 2.090 5.276 15.281 1.00 93.56 73 GLU A N 1
ATOM 563 C CA . GLU A 1 73 ? 2.264 4.580 16.561 1.00 93.56 73 GLU A CA 1
ATOM 564 C C . GLU A 1 73 ? 2.364 5.558 17.733 1.00 93.56 73 GLU A C 1
ATOM 566 O O . GLU A 1 73 ? 1.783 5.319 18.793 1.00 93.56 73 GLU A O 1
ATOM 571 N N . ARG A 1 74 ? 3.060 6.684 17.541 1.00 94.25 74 ARG A N 1
ATOM 572 C CA . ARG A 1 74 ? 3.123 7.755 18.536 1.00 94.25 74 ARG A CA 1
ATOM 573 C C . ARG A 1 74 ? 1.740 8.352 18.805 1.00 94.25 74 ARG A C 1
ATOM 575 O O . ARG A 1 74 ? 1.354 8.445 19.965 1.00 94.25 74 ARG A O 1
ATOM 582 N N . LEU A 1 75 ? 0.984 8.705 17.765 1.00 93.25 75 LEU 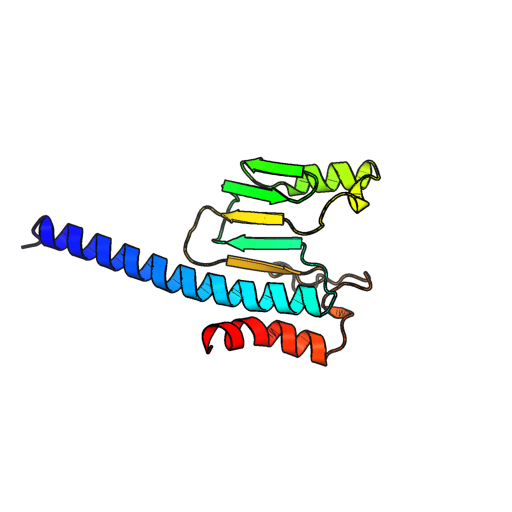A N 1
ATOM 583 C CA . LEU A 1 75 ? -0.363 9.270 17.920 1.00 93.25 75 LEU A CA 1
ATOM 584 C C . LEU A 1 75 ? -1.329 8.291 18.594 1.00 93.25 75 LEU A C 1
ATOM 586 O O . LEU A 1 75 ? -2.124 8.702 19.434 1.00 93.25 75 LEU A O 1
ATOM 590 N N . VAL A 1 76 ? -1.241 6.997 18.277 1.00 92.19 76 VAL A N 1
ATOM 591 C CA . VAL A 1 76 ? -2.032 5.952 18.943 1.00 92.19 76 VAL A CA 1
ATOM 592 C C . VAL A 1 76 ? -1.689 5.875 20.433 1.00 92.19 76 VAL A C 1
ATOM 594 O O . VAL A 1 76 ? -2.600 5.847 21.256 1.00 92.19 76 VAL A O 1
ATOM 597 N N . ARG A 1 77 ? -0.399 5.907 20.800 1.00 93.12 77 ARG A N 1
ATOM 598 C CA . ARG A 1 77 ? 0.045 5.931 22.210 1.00 93.12 77 ARG A CA 1
ATOM 599 C C . ARG A 1 77 ? -0.412 7.184 22.957 1.00 93.12 77 ARG A C 1
ATOM 601 O O . ARG A 1 77 ? -0.659 7.119 24.153 1.00 93.12 77 ARG A O 1
ATOM 608 N N . GLU A 1 78 ? -0.537 8.303 22.253 1.00 94.44 78 GLU A N 1
ATOM 609 C CA . GLU A 1 78 ? -1.042 9.574 22.783 1.00 94.44 78 GLU A CA 1
ATOM 610 C C . GLU A 1 78 ? -2.583 9.645 22.815 1.00 94.44 78 GLU A C 1
ATOM 612 O O . GLU A 1 78 ? -3.139 10.688 23.148 1.00 94.44 78 GLU A O 1
ATOM 617 N N . GLY A 1 79 ? -3.293 8.564 22.463 1.00 91.31 79 GLY A N 1
ATOM 618 C CA . GLY A 1 79 ? -4.761 8.517 22.462 1.00 91.31 79 GLY A CA 1
ATOM 619 C C . GLY A 1 79 ? -5.422 9.216 21.268 1.00 91.31 79 GLY A C 1
ATOM 62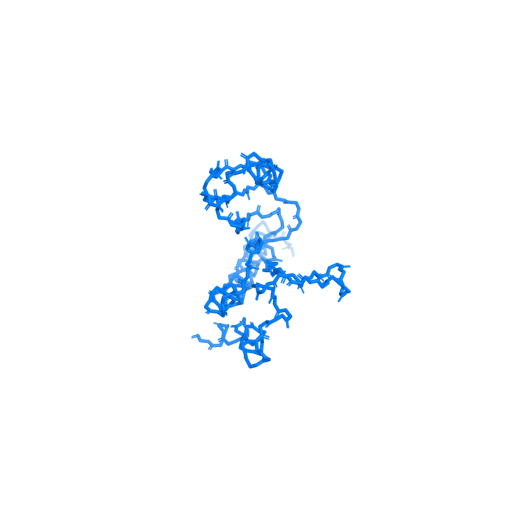0 O O . GLY A 1 79 ? -6.640 9.328 21.214 1.00 91.31 79 GLY A O 1
ATOM 621 N N . ARG A 1 80 ? -4.642 9.650 20.274 1.00 88.50 80 ARG A N 1
ATOM 622 C CA . ARG A 1 80 ? -5.103 10.341 19.053 1.00 88.50 80 ARG A CA 1
ATOM 623 C C . ARG A 1 80 ? -5.230 9.408 17.845 1.00 88.50 80 ARG A C 1
ATOM 625 O O . ARG A 1 80 ? -5.264 9.844 16.692 1.00 88.50 80 ARG A O 1
ATOM 632 N N . GLY A 1 81 ? -5.273 8.104 18.109 1.00 85.56 81 GLY A N 1
ATOM 633 C CA . GLY A 1 81 ? -5.381 7.070 17.084 1.00 85.56 81 GLY A CA 1
ATOM 634 C C . GLY A 1 81 ? -6.690 7.142 16.298 1.00 85.56 81 GLY A C 1
ATOM 635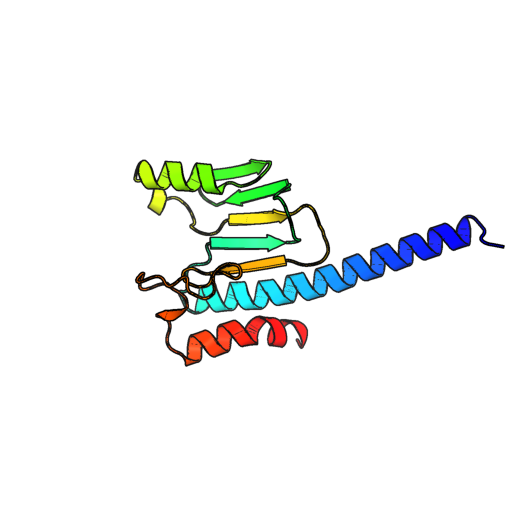 O O . GLY A 1 81 ? -6.669 6.917 15.095 1.00 85.56 81 GLY A O 1
ATOM 636 N N . GLU A 1 82 ? -7.800 7.507 16.945 1.00 87.06 82 GLU A N 1
ATOM 637 C CA . GLU A 1 82 ? -9.123 7.57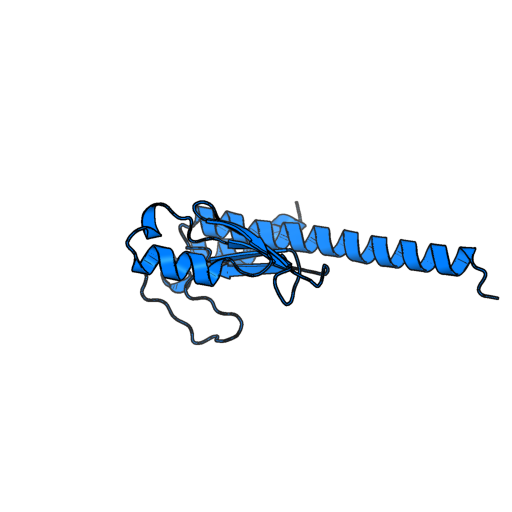9 16.302 1.00 87.06 82 GLU A CA 1
ATOM 638 C C . GLU A 1 82 ? -9.236 8.712 15.270 1.00 87.06 82 GLU A C 1
ATOM 640 O O . GLU A 1 82 ? -9.919 8.568 14.258 1.00 87.06 82 GLU A O 1
ATOM 645 N N . GLU A 1 83 ? -8.510 9.817 15.472 1.00 89.50 83 GLU A N 1
ATOM 646 C CA . GLU A 1 83 ? -8.451 10.942 14.524 1.00 89.50 83 GLU A CA 1
ATOM 647 C C . GLU A 1 83 ? -7.622 10.612 13.269 1.00 89.50 83 GLU A C 1
ATOM 649 O O . GLU A 1 83 ? -7.649 11.345 12.274 1.00 89.50 83 GLU A O 1
ATOM 654 N N . THR A 1 84 ? -6.861 9.513 13.308 1.00 93.12 84 THR A N 1
ATOM 655 C CA . THR A 1 84 ? -5.860 9.167 12.300 1.00 93.12 84 THR A CA 1
ATOM 656 C C . THR A 1 84 ? -6.265 7.905 11.545 1.00 93.12 84 THR A C 1
ATOM 658 O O . THR A 1 84 ? -6.614 6.881 12.123 1.00 93.12 84 THR A O 1
ATOM 661 N N . SER A 1 85 ? -6.177 7.939 10.215 1.00 94.19 85 SER A N 1
ATOM 662 C CA . SER A 1 85 ? -6.445 6.750 9.400 1.00 94.19 85 SER A CA 1
ATOM 663 C C . SER A 1 85 ? -5.413 5.649 9.684 1.00 94.19 85 SER A C 1
ATOM 665 O O . SER A 1 85 ? -4.214 5.948 9.687 1.00 94.19 85 SER A O 1
ATOM 667 N N . PRO A 1 86 ? -5.830 4.373 9.822 1.00 93.50 86 PRO A N 1
ATOM 668 C CA . PRO A 1 86 ? -4.917 3.242 9.988 1.00 93.50 86 PRO A CA 1
ATOM 669 C C . PRO A 1 86 ? -4.166 2.886 8.699 1.00 93.50 86 PRO A C 1
ATOM 671 O O . PRO A 1 86 ? -3.128 2.232 8.772 1.00 93.50 86 PRO A O 1
ATOM 674 N N . THR A 1 87 ? -4.614 3.381 7.543 1.00 96.81 87 THR A N 1
ATOM 675 C CA . THR A 1 87 ? -3.955 3.169 6.249 1.00 96.81 87 THR A CA 1
ATOM 676 C C . THR A 1 87 ? -2.884 4.222 5.977 1.00 96.81 87 THR A C 1
ATOM 678 O O . THR A 1 87 ? -3.180 5.420 5.951 1.00 96.81 87 THR A O 1
ATOM 681 N N . GLU A 1 88 ? -1.661 3.766 5.716 1.00 97.12 88 GLU A N 1
ATOM 682 C CA . GLU A 1 88 ? -0.604 4.535 5.061 1.00 97.12 88 GLU A CA 1
ATOM 683 C C . GLU A 1 88 ? -0.651 4.322 3.548 1.00 97.12 88 GLU A C 1
ATOM 685 O O . GLU A 1 88 ? -0.568 3.192 3.075 1.00 97.12 88 GLU A O 1
ATOM 690 N N . TYR A 1 89 ? -0.719 5.414 2.793 1.00 97.56 89 TYR A N 1
ATOM 691 C CA . TYR A 1 89 ? -0.532 5.410 1.346 1.00 97.56 89 TYR A CA 1
ATOM 692 C C . TYR A 1 89 ? 0.940 5.685 1.063 1.00 97.56 89 TYR A C 1
ATOM 694 O O . TYR A 1 89 ? 1.451 6.738 1.440 1.00 97.56 89 TYR A O 1
ATOM 702 N N . ARG A 1 90 ? 1.642 4.740 0.446 1.00 96.00 90 ARG A N 1
ATOM 703 C CA . ARG A 1 90 ? 3.101 4.760 0.310 1.00 96.00 90 ARG A CA 1
ATOM 704 C C . ARG A 1 90 ? 3.518 4.734 -1.156 1.00 96.00 90 ARG A C 1
ATOM 706 O O . ARG A 1 90 ? 2.978 3.962 -1.938 1.00 96.00 90 ARG A O 1
ATOM 713 N N . LEU A 1 91 ? 4.534 5.523 -1.490 1.00 96.50 91 LEU A N 1
ATOM 714 C CA . LEU A 1 91 ? 5.297 5.403 -2.728 1.00 96.50 91 LEU A CA 1
ATOM 715 C C . LEU A 1 91 ? 6.700 4.887 -2.395 1.00 96.50 91 LEU A C 1
ATOM 717 O O . LEU A 1 91 ? 7.443 5.528 -1.642 1.00 96.50 91 LEU A O 1
ATOM 721 N N . SER A 1 92 ? 7.048 3.724 -2.934 1.00 95.25 92 SER A N 1
ATOM 722 C CA . SER A 1 92 ? 8.302 3.022 -2.649 1.00 95.25 92 SER A CA 1
ATOM 723 C C . SER A 1 92 ? 9.338 3.221 -3.760 1.00 95.25 92 SER A C 1
ATOM 725 O O . SER A 1 92 ? 9.024 3.701 -4.847 1.00 95.25 92 SER A O 1
ATOM 727 N N . ALA A 1 93 ? 10.595 2.873 -3.478 1.00 93.56 93 ALA A N 1
ATOM 728 C CA . ALA A 1 93 ? 11.715 3.162 -4.372 1.00 93.56 93 ALA A CA 1
ATOM 729 C C . ALA A 1 93 ? 11.701 2.411 -5.711 1.00 93.56 93 ALA A C 1
ATOM 731 O O . ALA A 1 93 ? 12.148 2.958 -6.718 1.00 93.56 93 ALA A O 1
ATOM 732 N N . LEU A 1 94 ? 11.214 1.170 -5.733 1.00 91.81 94 LEU A N 1
ATOM 733 C CA . LEU A 1 94 ? 11.174 0.357 -6.944 1.00 91.81 94 LEU A CA 1
ATOM 734 C C . LEU A 1 94 ? 9.798 0.486 -7.608 1.00 91.81 94 LEU A C 1
ATOM 736 O O . LEU A 1 94 ? 8.815 0.089 -6.991 1.00 91.81 94 LEU A O 1
ATOM 740 N N . PRO A 1 95 ? 9.691 0.987 -8.850 1.00 84.62 95 PRO A N 1
ATOM 741 C CA . PRO A 1 95 ? 8.398 1.305 -9.466 1.00 84.62 95 PRO A CA 1
ATOM 742 C C . PRO A 1 95 ? 7.627 0.080 -9.981 1.00 84.62 95 PRO A C 1
ATOM 744 O O . PRO A 1 95 ? 6.465 0.192 -10.357 1.00 84.62 95 PRO A O 1
ATOM 747 N N . PHE A 1 96 ? 8.260 -1.090 -10.030 1.00 84.06 96 PHE A N 1
ATOM 748 C CA . PHE A 1 96 ? 7.689 -2.314 -10.589 1.00 84.06 96 PHE A CA 1
ATOM 749 C C . PHE A 1 96 ? 6.926 -3.108 -9.524 1.00 84.06 96 PHE A C 1
ATOM 751 O O . PHE A 1 96 ? 7.400 -4.137 -9.053 1.00 84.06 96 PHE A O 1
ATOM 758 N N . GLY A 1 97 ? 5.742 -2.612 -9.154 1.00 88.50 97 GLY A N 1
ATOM 759 C CA . GLY A 1 97 ? 4.727 -3.371 -8.422 1.00 88.50 97 GLY A CA 1
ATOM 760 C C . GLY A 1 97 ? 4.054 -2.596 -7.293 1.00 88.50 97 GLY A C 1
ATOM 761 O O . GLY A 1 97 ? 3.786 -1.406 -7.444 1.00 88.50 97 GLY A O 1
ATOM 762 N N . GLY A 1 98 ? 3.760 -3.262 -6.180 1.00 93.12 98 GLY A N 1
ATOM 763 C CA . GLY A 1 98 ? 3.019 -2.708 -5.048 1.00 93.12 98 GLY A CA 1
ATOM 764 C C . GLY A 1 98 ? 2.535 -3.811 -4.112 1.00 93.12 98 GLY A C 1
ATOM 765 O O . GLY A 1 98 ? 2.774 -4.986 -4.376 1.00 93.12 98 GLY A O 1
ATOM 766 N N . TYR A 1 99 ? 1.900 -3.429 -3.008 1.00 94.31 99 TYR A N 1
ATOM 767 C CA . TYR A 1 99 ? 1.233 -4.381 -2.117 1.00 94.31 99 TYR A CA 1
ATOM 768 C C . TYR A 1 99 ? 0.161 -3.702 -1.263 1.00 94.31 99 TYR A C 1
ATOM 770 O O . TYR A 1 99 ? 0.239 -2.503 -0.955 1.00 94.31 99 TYR A O 1
ATOM 778 N N . VAL A 1 100 ? -0.805 -4.503 -0.814 1.00 95.50 100 VAL A N 1
ATOM 779 C CA . VAL A 1 100 ? -1.807 -4.123 0.186 1.00 95.50 100 VAL A CA 1
ATOM 780 C C . VAL A 1 100 ? -1.627 -4.952 1.448 1.00 95.50 100 VAL A C 1
ATOM 782 O O . VAL A 1 100 ? -1.949 -6.135 1.481 1.00 95.50 100 VAL A O 1
ATOM 785 N N . GLN A 1 101 ? -1.182 -4.310 2.525 1.00 94.06 101 GLN A N 1
ATOM 786 C CA . GLN A 1 101 ? -1.036 -4.973 3.817 1.00 94.06 101 GLN A CA 1
ATOM 787 C C . GLN A 1 101 ? -2.329 -4.855 4.626 1.00 94.06 101 GLN A C 1
ATOM 789 O O . GLN A 1 101 ? -2.759 -3.750 4.980 1.00 94.06 101 GLN A O 1
ATOM 794 N N . MET A 1 102 ? -2.940 -5.993 4.948 1.00 94.94 102 MET A N 1
ATOM 795 C CA . MET A 1 102 ? -4.175 -6.079 5.731 1.00 94.94 102 MET A CA 1
ATOM 796 C C . MET A 1 102 ? -3.880 -6.549 7.155 1.00 94.94 102 MET A C 1
ATOM 798 O O . MET A 1 102 ? -2.946 -7.304 7.406 1.00 94.94 102 MET A O 1
ATOM 802 N N . LEU A 1 103 ? -4.683 -6.111 8.122 1.00 93.44 103 LEU A N 1
ATOM 803 C CA . LEU A 1 103 ? -4.521 -6.546 9.505 1.00 93.44 103 LEU A CA 1
ATOM 804 C C . LEU A 1 103 ? -4.760 -8.059 9.624 1.00 93.44 103 LEU A C 1
ATOM 806 O O . LEU A 1 103 ? -5.811 -8.555 9.220 1.00 93.44 103 LEU A O 1
ATOM 810 N N . GLY A 1 104 ? -3.815 -8.787 10.223 1.00 88.31 104 GLY A N 1
ATOM 811 C CA . GLY A 1 104 ? -3.883 -10.250 10.338 1.00 88.31 104 GLY A CA 1
ATOM 812 C C . GLY A 1 104 ? -3.535 -10.996 9.044 1.00 88.31 104 GLY A C 1
ATOM 813 O O . GLY A 1 104 ? -3.882 -12.165 8.909 1.00 88.31 104 GLY A O 1
ATOM 814 N N . GLN A 1 105 ? -2.901 -10.321 8.085 1.00 84.19 105 GLN A N 1
ATOM 815 C CA . GLN A 1 105 ? -2.244 -10.945 6.945 1.00 84.19 105 GLN A CA 1
ATOM 816 C C . GLN A 1 105 ? -0.880 -10.268 6.773 1.00 84.19 105 GLN A C 1
ATOM 818 O O . GLN A 1 105 ? -0.806 -9.113 6.352 1.00 84.19 105 GLN A O 1
ATOM 823 N N . ASP A 1 106 ? 0.184 -10.968 7.162 1.00 79.06 106 ASP A N 1
ATOM 824 C CA . ASP A 1 106 ? 1.561 -10.529 6.945 1.00 79.06 106 ASP A CA 1
ATOM 825 C C . ASP A 1 106 ? 2.224 -11.458 5.926 1.00 79.06 106 ASP A C 1
ATOM 827 O O . ASP A 1 106 ? 2.244 -12.676 6.101 1.00 79.06 106 ASP A O 1
ATOM 831 N N . ASP A 1 107 ? 2.750 -10.881 4.849 1.00 75.19 107 ASP A N 1
ATOM 832 C CA . ASP A 1 107 ? 3.402 -11.643 3.784 1.00 75.19 107 ASP A CA 1
ATOM 833 C C . ASP A 1 107 ? 4.762 -12.212 4.232 1.00 75.19 107 ASP A C 1
ATOM 835 O O . ASP A 1 107 ? 5.250 -13.179 3.646 1.00 75.19 107 ASP A O 1
ATOM 839 N N . LEU A 1 108 ? 5.381 -11.633 5.270 1.00 74.62 108 LEU A N 1
ATOM 840 C CA . LEU A 1 108 ? 6.653 -12.094 5.837 1.00 74.62 108 LEU A CA 1
ATOM 841 C C . LEU A 1 108 ? 6.464 -13.085 6.992 1.00 74.62 108 LEU A C 1
ATOM 843 O O . LEU A 1 108 ? 7.380 -13.854 7.288 1.00 74.62 108 LEU A O 1
ATOM 847 N N . ASP A 1 109 ? 5.288 -13.082 7.622 1.00 76.19 109 ASP A N 1
ATOM 848 C CA . ASP A 1 109 ? 4.913 -14.009 8.688 1.00 76.19 109 ASP A CA 1
ATOM 849 C C . ASP A 1 109 ? 3.512 -14.597 8.430 1.00 76.19 109 ASP A C 1
ATOM 851 O O . ASP A 1 109 ? 2.503 -14.057 8.893 1.00 76.19 109 ASP A O 1
ATOM 855 N N . PRO A 1 110 ? 3.426 -15.752 7.742 1.00 70.69 110 PRO A N 1
ATOM 856 C CA . PRO A 1 110 ? 2.157 -16.436 7.490 1.00 70.69 110 PRO A CA 1
ATOM 857 C C . PRO A 1 110 ? 1.401 -16.855 8.763 1.00 70.69 110 PRO A C 1
ATOM 859 O O . PRO A 1 110 ? 0.214 -17.179 8.690 1.00 70.69 110 PRO A O 1
ATOM 862 N N . GLY A 1 111 ? 2.075 -16.884 9.921 1.00 73.81 111 GLY A N 1
ATOM 863 C CA . GLY A 1 111 ? 1.483 -17.170 11.226 1.00 73.81 111 GLY A CA 1
ATOM 864 C C . GLY A 1 111 ? 0.910 -15.938 11.929 1.00 73.81 111 GLY A C 1
ATOM 865 O O . GLY A 1 111 ? 0.272 -16.088 12.974 1.00 73.81 111 GLY A O 1
ATOM 866 N N . ALA A 1 112 ? 1.097 -14.734 11.378 1.00 72.75 112 ALA A N 1
ATOM 867 C CA . ALA A 1 112 ? 0.604 -13.495 11.958 1.00 72.75 112 ALA A CA 1
ATOM 868 C C . ALA A 1 112 ? -0.931 -13.456 11.939 1.00 72.75 112 ALA A C 1
ATOM 870 O O . ALA A 1 112 ? -1.581 -13.111 10.950 1.00 72.75 112 ALA A O 1
ATOM 871 N N . VAL A 1 113 ? -1.529 -13.801 13.075 1.00 77.38 113 VAL A N 1
ATOM 872 C CA . VAL A 1 113 ? -2.968 -13.710 13.318 1.00 77.38 113 VAL A CA 1
ATOM 873 C C . VAL A 1 113 ? -3.280 -12.468 14.148 1.00 77.38 113 VAL A C 1
ATOM 875 O O . VAL A 1 113 ? -2.510 -12.064 15.018 1.00 77.38 113 VAL A O 1
ATOM 878 N N . SER A 1 114 ? -4.436 -11.851 13.907 1.00 85.62 114 SER A N 1
ATOM 879 C CA . SER A 1 114 ? -4.929 -10.757 14.746 1.00 85.62 114 SER A CA 1
ATOM 880 C C . SER A 1 114 ? -6.327 -11.073 15.250 1.00 85.62 114 SER A C 1
ATOM 882 O O . SER A 1 114 ? -7.243 -11.305 14.461 1.00 85.62 114 SER A O 1
ATOM 884 N N . ALA A 1 115 ? -6.497 -11.023 16.572 1.00 86.50 115 ALA A N 1
ATOM 885 C CA . ALA A 1 115 ? -7.789 -11.192 17.234 1.00 86.50 115 ALA A CA 1
ATOM 886 C C . ALA A 1 115 ? -8.738 -9.996 17.023 1.00 86.50 115 ALA A C 1
ATOM 888 O O . ALA A 1 115 ? -9.893 -10.051 17.440 1.00 86.50 115 ALA A O 1
ATOM 889 N N . ALA A 1 116 ? -8.272 -8.912 16.392 1.00 89.75 116 ALA A N 1
ATOM 890 C CA . ALA A 1 116 ? -9.094 -7.740 16.130 1.00 89.75 116 ALA A CA 1
ATOM 891 C C . ALA A 1 116 ? -10.279 -8.093 15.210 1.00 89.75 116 ALA A C 1
ATOM 893 O O . ALA A 1 116 ? -10.082 -8.787 14.212 1.00 89.75 116 ALA A O 1
ATOM 894 N N . PRO A 1 117 ? -11.503 -7.615 15.495 1.00 91.44 117 PRO A N 1
ATOM 895 C CA . PRO A 1 117 ? -12.699 -7.991 14.734 1.00 91.44 117 PRO A CA 1
ATOM 896 C C . PRO A 1 117 ? -12.652 -7.553 13.262 1.00 91.44 117 PRO A C 1
ATOM 898 O O . PRO A 1 117 ? -13.322 -8.145 12.423 1.00 91.44 117 PRO A O 1
ATOM 901 N N . ASP A 1 118 ? -11.847 -6.541 12.942 1.00 93.31 118 ASP A N 1
ATOM 902 C CA . ASP A 1 118 ? -11.599 -6.027 11.594 1.00 93.31 118 ASP A CA 1
ATOM 903 C C . ASP A 1 118 ? -10.316 -6.594 10.953 1.00 93.31 118 ASP A C 1
ATOM 905 O O . ASP A 1 118 ? -9.776 -6.014 10.005 1.00 93.31 118 ASP A O 1
ATOM 909 N N . SER A 1 119 ? -9.815 -7.729 11.454 1.00 94.50 119 SER A N 1
ATOM 910 C CA . SER A 1 119 ? -8.743 -8.489 10.812 1.00 94.50 119 SER A CA 1
ATOM 911 C C . SER A 1 119 ? -9.260 -9.300 9.622 1.00 94.50 119 SER A C 1
ATOM 913 O O . SER A 1 119 ? -10.417 -9.727 9.572 1.00 94.50 119 SER A O 1
ATOM 915 N N . PHE A 1 120 ? -8.378 -9.558 8.657 1.00 93.38 120 PHE A N 1
ATOM 916 C CA . PHE A 1 120 ? -8.696 -10.338 7.466 1.00 93.38 120 PHE A CA 1
ATOM 917 C C . PHE A 1 120 ? -9.231 -11.734 7.812 1.00 93.38 120 PHE A C 1
ATOM 919 O O . PHE A 1 120 ? -10.182 -12.211 7.199 1.00 93.38 120 PHE A O 1
ATOM 926 N N . GLN A 1 121 ? -8.651 -12.385 8.820 1.00 90.94 121 GLN A N 1
ATOM 927 C CA . GLN A 1 121 ? -8.994 -13.754 9.206 1.00 90.94 121 GLN A CA 1
ATOM 928 C C . GLN A 1 121 ? -10.366 -13.858 9.880 1.00 90.94 121 GLN A C 1
ATOM 930 O O . GLN A 1 121 ? -11.039 -14.875 9.708 1.00 90.94 121 GLN A O 1
ATOM 935 N N . ASN A 1 122 ? -10.783 -12.801 10.584 1.00 93.00 122 ASN A N 1
ATOM 936 C CA . ASN A 1 122 ? -12.078 -12.718 11.258 1.00 93.00 122 ASN A CA 1
ATOM 937 C C . ASN A 1 122 ? -13.228 -12.346 10.313 1.00 93.00 122 ASN A C 1
ATOM 939 O O . ASN A 1 122 ? -14.398 -12.520 10.660 1.00 93.00 122 ASN A O 1
ATOM 943 N N . ALA A 1 123 ? -12.926 -11.868 9.103 1.00 93.31 123 ALA A N 1
ATOM 944 C CA . ALA A 1 123 ? -13.951 -11.643 8.100 1.00 93.31 123 ALA A CA 1
ATOM 945 C C . ALA A 1 123 ? -14.585 -12.979 7.645 1.00 93.31 123 ALA A C 1
ATOM 947 O O . ALA A 1 123 ? -13.884 -13.985 7.495 1.00 93.31 123 ALA A O 1
ATOM 948 N N . PRO A 1 124 ? -15.901 -13.001 7.347 1.00 95.56 124 PRO A N 1
ATOM 949 C CA . PRO A 1 124 ? -16.555 -14.148 6.728 1.00 95.56 124 PRO A CA 1
ATOM 950 C C . PRO A 1 124 ? -15.785 -14.654 5.506 1.00 95.56 124 PRO A C 1
ATOM 952 O O . PRO A 1 124 ? -15.329 -13.859 4.682 1.00 95.56 124 PRO A O 1
ATOM 955 N N . ILE A 1 125 ? -15.695 -15.978 5.353 1.00 95.75 125 ILE A N 1
ATOM 956 C CA . ILE A 1 125 ? -14.896 -16.628 4.299 1.00 95.75 125 ILE A CA 1
ATOM 957 C C . ILE A 1 125 ? -15.239 -16.073 2.914 1.00 95.75 125 ILE A C 1
ATOM 959 O O . ILE A 1 125 ? -14.345 -15.754 2.140 1.00 95.75 125 ILE A O 1
ATOM 963 N N . TRP A 1 126 ? -16.521 -15.869 2.616 1.00 96.75 126 TRP A N 1
ATOM 964 C CA . TRP A 1 126 ? -16.937 -15.339 1.320 1.00 96.75 126 TRP A CA 1
ATOM 965 C C . TRP A 1 126 ? -16.398 -13.918 1.058 1.00 96.75 126 TRP A C 1
ATOM 967 O O . TRP A 1 126 ? -15.995 -13.628 -0.066 1.00 96.75 126 TRP A O 1
ATOM 977 N N . LYS A 1 127 ? -16.305 -13.049 2.081 1.00 97.19 127 LYS A N 1
ATOM 978 C CA . LYS A 1 127 ? -15.693 -11.714 1.945 1.00 97.19 127 LYS A CA 1
ATOM 979 C C . LYS A 1 127 ? -14.202 -11.831 1.671 1.00 97.19 127 LYS A C 1
ATOM 981 O O . LYS A 1 127 ? -13.685 -11.126 0.813 1.00 97.19 127 LYS A O 1
ATOM 986 N N . ARG A 1 128 ? -13.522 -12.748 2.362 1.00 95.56 128 ARG A N 1
ATOM 987 C CA . ARG A 1 128 ? -12.096 -13.031 2.145 1.00 95.56 128 ARG A CA 1
ATOM 988 C C . ARG A 1 128 ? -11.840 -13.504 0.717 1.00 95.56 128 ARG A C 1
ATOM 990 O O . ARG A 1 128 ? -10.927 -13.001 0.076 1.00 95.56 128 ARG A O 1
ATOM 997 N N . MET A 1 129 ? -12.686 -14.395 0.196 1.00 97.31 129 MET A N 1
ATOM 998 C CA . MET A 1 129 ? -12.597 -14.855 -1.193 1.00 97.31 129 MET A CA 1
ATOM 999 C C . MET A 1 129 ? -12.773 -13.702 -2.186 1.00 97.31 129 MET A C 1
ATOM 1001 O O . MET A 1 129 ? -11.979 -13.590 -3.117 1.00 97.31 129 MET A O 1
ATOM 1005 N N . VAL A 1 130 ? -13.745 -12.806 -1.962 1.00 97.44 130 VAL A N 1
ATOM 1006 C CA . VAL A 1 130 ? -13.909 -11.597 -2.791 1.00 97.44 130 VAL A CA 1
ATOM 1007 C C . VAL A 1 130 ? -12.640 -10.752 -2.755 1.00 97.44 130 VAL A C 1
ATOM 1009 O O . VAL A 1 130 ? -12.107 -10.433 -3.812 1.00 97.44 130 VAL A O 1
ATOM 1012 N N . VAL A 1 131 ? -12.110 -10.461 -1.565 1.00 96.81 131 VAL A N 1
ATOM 1013 C CA . VAL A 1 131 ? -10.889 -9.661 -1.396 1.00 96.81 131 VAL A CA 1
ATOM 1014 C C . VAL A 1 131 ? -9.697 -10.285 -2.114 1.00 96.81 131 VAL A C 1
ATOM 1016 O O . VAL A 1 131 ? -9.008 -9.568 -2.827 1.00 96.81 131 VAL A O 1
ATOM 1019 N N . ILE A 1 132 ? -9.478 -11.598 -1.995 1.00 94.69 132 ILE A N 1
ATOM 1020 C CA . ILE A 1 132 ? -8.387 -12.310 -2.684 1.00 94.69 132 ILE A CA 1
ATOM 1021 C C . ILE A 1 132 ? -8.583 -12.298 -4.208 1.00 94.69 132 ILE A C 1
ATOM 1023 O O . ILE A 1 132 ? -7.625 -12.174 -4.958 1.00 94.69 132 ILE A O 1
ATOM 1027 N N . SER A 1 133 ? -9.812 -12.423 -4.703 1.00 96.69 133 SER A N 1
ATOM 1028 C CA . SER A 1 133 ? -10.058 -12.419 -6.153 1.00 96.69 133 SER A CA 1
ATOM 1029 C C . SER A 1 133 ? -10.054 -11.017 -6.777 1.00 96.69 133 SER A C 1
ATOM 1031 O O . SER A 1 133 ? -9.855 -10.887 -7.984 1.00 96.69 133 SER A O 1
ATOM 1033 N N . ALA A 1 134 ? -10.256 -9.967 -5.973 1.00 97.19 134 ALA A N 1
ATOM 1034 C CA . ALA A 1 134 ? -10.520 -8.615 -6.454 1.00 97.19 134 ALA A CA 1
ATOM 1035 C C . ALA A 1 134 ? -9.393 -8.035 -7.314 1.00 97.19 134 ALA A C 1
ATOM 1037 O O . ALA A 1 134 ? -9.687 -7.347 -8.289 1.00 97.19 134 ALA A O 1
ATOM 1038 N N . GLY A 1 135 ? -8.129 -8.330 -7.000 1.00 94.00 135 GLY A N 1
ATOM 1039 C CA . GLY A 1 135 ? -7.009 -7.862 -7.815 1.00 94.00 135 GLY A CA 1
ATOM 1040 C C . GLY A 1 135 ? -7.014 -8.458 -9.221 1.00 94.00 135 GLY A C 1
ATOM 1041 O O . GLY A 1 135 ? -6.826 -7.748 -10.207 1.00 94.00 135 GLY A O 1
ATOM 1042 N N . VAL A 1 136 ? -7.300 -9.757 -9.347 1.00 95.31 136 VAL A N 1
ATOM 1043 C CA . VAL A 1 136 ? -7.401 -10.418 -10.658 1.00 95.31 136 VAL A CA 1
ATOM 1044 C C . VAL A 1 136 ? -8.597 -9.878 -11.437 1.00 95.31 136 VAL A C 1
ATOM 1046 O O . VAL A 1 136 ? -8.458 -9.551 -12.611 1.00 95.31 136 VAL A O 1
ATOM 1049 N N . VAL A 1 137 ? -9.753 -9.743 -10.780 1.00 96.75 137 VAL A N 1
ATOM 1050 C CA . VAL A 1 137 ? -10.971 -9.213 -11.409 1.00 96.75 137 VAL A CA 1
ATOM 1051 C C . VAL A 1 137 ? -10.752 -7.790 -11.927 1.00 96.75 137 VAL A C 1
ATOM 1053 O O . VAL A 1 137 ? -11.143 -7.503 -13.053 1.00 96.75 137 VAL A O 1
ATOM 1056 N N . MET A 1 138 ? -10.084 -6.923 -11.159 1.00 95.69 138 MET A N 1
ATOM 1057 C CA . MET A 1 138 ? -9.817 -5.538 -11.567 1.00 95.69 138 MET A CA 1
ATOM 1058 C C . MET A 1 138 ? -8.949 -5.447 -12.828 1.00 95.69 138 MET A C 1
ATOM 1060 O O . MET A 1 138 ? -9.123 -4.527 -13.612 1.00 95.69 138 MET A O 1
ATOM 1064 N N . ASN A 1 139 ? -8.051 -6.408 -13.050 1.00 93.31 139 ASN A N 1
ATOM 1065 C CA . ASN A 1 139 ? -7.194 -6.423 -14.237 1.00 93.31 139 ASN A CA 1
ATOM 1066 C C . ASN A 1 139 ? -7.887 -6.960 -15.500 1.00 93.31 139 ASN A C 1
ATOM 1068 O O . ASN A 1 139 ? -7.321 -6.851 -16.585 1.00 93.31 139 ASN A O 1
ATOM 1072 N N . ILE A 1 140 ? -9.051 -7.601 -15.361 1.00 91.69 140 ILE A N 1
ATOM 1073 C CA . ILE A 1 140 ? -9.818 -8.164 -16.486 1.00 91.69 140 ILE A CA 1
ATOM 1074 C C . ILE A 1 140 ? -10.840 -7.151 -17.031 1.00 91.69 140 ILE A C 1
ATOM 1076 O O . ILE A 1 140 ? -11.240 -7.266 -18.190 1.00 91.69 140 ILE A O 1
ATOM 1080 N N . LEU A 1 141 ? -11.268 -6.196 -16.199 1.00 79.31 141 LEU A N 1
ATOM 1081 C CA . LEU A 1 141 ? -12.187 -5.109 -16.555 1.00 79.31 141 LEU A CA 1
ATOM 1082 C C . LEU A 1 141 ? -11.485 -4.018 -17.374 1.00 79.31 141 LEU A C 1
ATOM 1084 O O . LEU A 1 141 ? -12.149 -3.495 -18.296 1.00 79.31 141 LEU A O 1
#

Foldseek 3Di:
DCDPVNVVVVVVVVVVVQVVQLVLQLLLQVQLVVLLVVLLWAWQEWEQFDDWFQWKAWQVQGIDGTDCVVVQVVCVVVVNNVNIRNYIYTYHDGRRHIHIHTQQPDPVDNPRGDPDCNGLVNGDPVSNVSSVCRSVVSSVD